Protein AF-A0A3M7NZE2-F1 (afdb_monomer_lite)

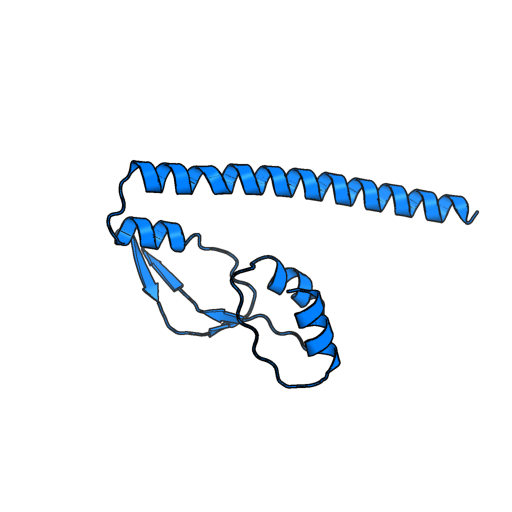Radius of gyration: 19.62 Å; chains: 1; bounding box: 62×26×45 Å

Secondary structure (DSSP, 8-state):
-HHHHHHHHHTT-------S-SHHHHHHTTSTT---EEEEEEEETTTTEEEEEEEEEES---S--HHHHHHHHTT--HHHHHHHHHHHHHHHHHHHHHHHHHHHHHHHHHHHHHHTT-

Structure (mmCIF, N/CA/C/O backbone):
data_AF-A0A3M7NZE2-F1
#
_entry.id   AF-A0A3M7NZE2-F1
#
loop_
_atom_site.group_PDB
_atom_site.id
_atom_site.type_symbol
_atom_site.label_atom_id
_atom_site.label_alt_id
_atom_site.label_comp_id
_atom_site.label_asym_id
_atom_site.label_entity_id
_atom_site.label_seq_id
_atom_site.pdbx_PDB_ins_code
_atom_site.Cartn_x
_atom_site.Cartn_y
_atom_site.Cartn_z
_atom_site.occupancy
_atom_site.B_iso_or_equiv
_atom_site.auth_seq_id
_atom_site.auth_comp_id
_atom_site.auth_asym_id
_atom_site.auth_atom_id
_atom_site.pdbx_PDB_model_num
ATOM 1 N N . MET A 1 1 ? -11.269 -6.821 2.507 1.00 68.12 1 MET A N 1
ATOM 2 C CA . MET A 1 1 ? -10.318 -6.331 3.532 1.00 68.12 1 MET A CA 1
ATOM 3 C C . MET A 1 1 ? -10.895 -5.197 4.380 1.00 68.12 1 MET A C 1
ATOM 5 O O . MET A 1 1 ? -10.624 -5.194 5.568 1.00 68.12 1 MET A O 1
ATOM 9 N N . ILE A 1 2 ? -11.735 -4.302 3.833 1.00 83.69 2 ILE A N 1
ATOM 10 C CA . ILE A 1 2 ? -12.357 -3.208 4.608 1.00 83.69 2 ILE A CA 1
ATOM 11 C C . ILE A 1 2 ? -13.189 -3.679 5.811 1.00 83.69 2 ILE A C 1
ATOM 13 O O . ILE A 1 2 ? -12.908 -3.255 6.917 1.00 83.69 2 ILE A O 1
ATOM 17 N N . ALA A 1 3 ? -14.097 -4.646 5.633 1.00 85.25 3 ALA A N 1
ATOM 18 C CA . ALA A 1 3 ? -14.925 -5.162 6.729 1.00 85.25 3 ALA A CA 1
ATOM 19 C C . ALA A 1 3 ? -14.101 -5.779 7.874 1.00 85.25 3 ALA A C 1
ATOM 21 O O . ALA A 1 3 ? -14.476 -5.687 9.034 1.00 85.25 3 ALA A O 1
ATOM 22 N N . ILE A 1 4 ? -12.953 -6.383 7.546 1.00 86.94 4 ILE A N 1
ATOM 23 C CA . ILE A 1 4 ? -12.023 -6.918 8.546 1.00 86.94 4 ILE A CA 1
ATOM 24 C C . ILE A 1 4 ? -11.354 -5.763 9.297 1.00 86.94 4 ILE A C 1
ATOM 26 O O . ILE A 1 4 ? -11.264 -5.805 10.515 1.00 86.94 4 ILE A O 1
ATOM 30 N N . ALA A 1 5 ? -10.901 -4.728 8.585 1.00 85.69 5 ALA A N 1
ATOM 31 C CA . ALA A 1 5 ? -10.289 -3.560 9.208 1.00 85.69 5 ALA A CA 1
ATOM 32 C C . ALA A 1 5 ? -11.276 -2.785 10.099 1.00 85.69 5 ALA A C 1
ATOM 34 O O . ALA A 1 5 ? -10.890 -2.372 11.188 1.00 85.69 5 ALA A O 1
ATOM 35 N N . ASP A 1 6 ? -12.539 -2.651 9.681 1.00 83.25 6 ASP A N 1
ATOM 36 C CA . ASP A 1 6 ? -13.599 -2.042 10.494 1.00 83.25 6 ASP A CA 1
ATOM 37 C C . ASP A 1 6 ? -13.851 -2.872 11.768 1.00 83.25 6 ASP A C 1
ATOM 39 O O . ASP A 1 6 ? -13.751 -2.342 12.871 1.00 83.25 6 ASP A O 1
ATOM 43 N N . ALA A 1 7 ? -14.055 -4.190 11.644 1.00 88.12 7 ALA A N 1
ATOM 44 C CA . ALA A 1 7 ? -14.268 -5.065 12.803 1.00 88.12 7 ALA A CA 1
ATOM 45 C C . ALA A 1 7 ? -13.080 -5.058 13.786 1.00 88.12 7 ALA A C 1
ATOM 47 O O . ALA A 1 7 ? -13.259 -5.081 15.003 1.00 88.12 7 ALA A O 1
ATOM 48 N N . LEU A 1 8 ? -11.847 -4.999 13.270 1.00 87.56 8 LEU A N 1
ATOM 49 C CA . LEU A 1 8 ? -10.648 -4.890 14.101 1.00 87.56 8 LEU A CA 1
ATOM 50 C C . LEU A 1 8 ? -10.575 -3.532 14.809 1.00 87.56 8 LEU A C 1
ATOM 52 O O . LEU A 1 8 ? -10.211 -3.490 15.983 1.00 87.56 8 LEU A O 1
ATOM 56 N N . SER A 1 9 ? -10.975 -2.448 14.141 1.00 82.38 9 SER A N 1
ATOM 57 C CA . SER A 1 9 ? -11.037 -1.113 14.744 1.00 82.38 9 SER A CA 1
ATOM 58 C C . SER A 1 9 ? -12.040 -1.039 15.899 1.00 82.38 9 SER A C 1
ATOM 60 O O . SER A 1 9 ? -11.792 -0.331 16.871 1.00 82.38 9 SER A O 1
ATOM 62 N N . GLU A 1 10 ? -13.151 -1.772 15.821 1.00 85.62 10 GLU A N 1
ATOM 63 C CA . GLU A 1 10 ? -14.181 -1.817 16.871 1.00 85.62 10 GLU A CA 1
ATOM 64 C C . GLU A 1 10 ? -13.765 -2.653 18.090 1.00 85.62 10 GLU A C 1
ATOM 66 O O . GLU A 1 10 ? -14.271 -2.450 19.193 1.00 85.62 10 GLU A O 1
ATOM 71 N N . SER A 1 11 ? -12.815 -3.577 17.921 1.00 88.50 11 SER A N 1
ATOM 72 C CA . SER A 1 11 ? -12.390 -4.488 18.991 1.00 88.50 11 SER A CA 1
ATOM 73 C C . SER A 1 11 ? -11.537 -3.833 20.087 1.00 88.50 11 SER A C 1
ATOM 75 O O . SER A 1 11 ? -11.242 -4.482 21.090 1.00 88.50 11 SER A O 1
ATOM 77 N N . ASN A 1 12 ? -11.116 -2.572 19.908 1.00 82.94 12 ASN A N 1
ATOM 78 C CA . ASN A 1 12 ? -10.173 -1.852 20.781 1.00 82.94 12 ASN A CA 1
ATOM 79 C C . ASN A 1 12 ? -8.837 -2.584 21.027 1.00 82.94 12 ASN A C 1
ATOM 81 O O . ASN A 1 12 ? -8.104 -2.265 21.965 1.00 82.94 12 ASN A O 1
ATOM 85 N N . ALA A 1 13 ? -8.500 -3.563 20.187 1.00 89.44 13 ALA A N 1
ATOM 86 C CA . ALA A 1 13 ? -7.213 -4.232 20.219 1.00 89.44 13 ALA A CA 1
ATOM 87 C C . ALA A 1 13 ? -6.136 -3.379 19.536 1.00 89.44 13 ALA A C 1
ATOM 89 O O . ALA A 1 13 ? -6.405 -2.596 18.624 1.00 89.44 13 ALA A O 1
ATOM 90 N N . TYR A 1 14 ? -4.882 -3.581 19.936 1.00 91.69 14 TYR A N 1
ATOM 91 C CA . TYR A 1 14 ? -3.748 -3.007 19.223 1.00 91.69 14 TYR A CA 1
ATOM 92 C C . TYR A 1 14 ? -3.430 -3.855 17.984 1.00 91.69 14 TYR A C 1
ATOM 94 O O . TYR A 1 14 ? -3.028 -5.012 18.105 1.00 91.69 14 TYR A O 1
ATOM 102 N N . VAL A 1 15 ? -3.625 -3.290 16.789 1.00 91.06 15 VAL A N 1
ATOM 103 C CA . VAL A 1 15 ? -3.558 -4.025 15.517 1.00 91.06 15 VAL A CA 1
ATOM 104 C C . VAL A 1 15 ? -2.584 -3.356 14.553 1.00 91.06 15 VAL A C 1
ATOM 106 O O . VAL A 1 15 ? -2.696 -2.169 14.259 1.00 91.06 15 VAL A O 1
ATOM 109 N N . TRP A 1 16 ? -1.676 -4.156 13.991 1.00 91.62 16 TRP A N 1
ATOM 110 C CA . TRP A 1 16 ? -0.890 -3.786 12.815 1.00 91.62 16 TRP A CA 1
ATOM 111 C C . TRP A 1 16 ? -1.456 -4.495 11.592 1.00 91.62 16 TRP A C 1
ATOM 113 O O . TRP A 1 16 ? -1.504 -5.723 11.540 1.00 91.62 16 TRP A O 1
ATOM 123 N N . SER A 1 17 ? -1.872 -3.718 10.595 1.00 89.00 17 SER A N 1
ATOM 124 C CA . SER A 1 17 ? -2.331 -4.243 9.313 1.00 89.00 17 SER A CA 1
ATOM 125 C C . SER A 1 17 ? -1.408 -3.762 8.204 1.00 89.00 17 SER A C 1
ATOM 127 O O . SER A 1 17 ? -1.173 -2.565 8.056 1.00 89.00 17 SER A O 1
ATOM 129 N N . VAL A 1 18 ? -0.883 -4.705 7.422 1.00 91.06 18 VAL A N 1
ATOM 130 C CA . VAL A 1 18 ? -0.049 -4.427 6.250 1.00 91.06 18 VAL A CA 1
ATOM 131 C C . VAL A 1 18 ? -0.848 -4.776 5.006 1.00 91.06 18 VAL A C 1
ATOM 133 O O . VAL A 1 18 ? -1.488 -5.825 4.935 1.00 91.06 18 VAL A O 1
ATOM 136 N N . THR A 1 19 ? -0.836 -3.884 4.022 1.00 89.12 19 THR A N 1
ATOM 137 C CA . THR A 1 19 ? -1.642 -4.045 2.816 1.00 89.12 19 THR A CA 1
ATOM 138 C C . THR A 1 19 ? -0.974 -3.427 1.597 1.00 89.12 19 THR A C 1
ATOM 140 O O . THR A 1 19 ? -0.311 -2.396 1.690 1.00 89.12 19 THR A O 1
ATOM 143 N N . HIS A 1 20 ? -1.204 -4.035 0.434 1.00 86.19 20 HIS A N 1
ATOM 144 C CA . HIS A 1 20 ? -0.879 -3.441 -0.864 1.00 86.19 20 HIS A CA 1
ATOM 145 C C . HIS A 1 20 ? -2.042 -2.607 -1.438 1.00 86.19 20 HIS A C 1
ATOM 147 O O . HIS A 1 20 ? -1.864 -1.911 -2.441 1.00 86.19 20 HIS A O 1
ATOM 153 N N . PHE A 1 21 ? -3.230 -2.642 -0.818 1.00 86.31 21 PHE A N 1
ATOM 154 C CA . PHE A 1 21 ? -4.384 -1.850 -1.247 1.00 86.31 21 PHE A CA 1
ATOM 155 C C . PHE A 1 21 ? -4.189 -0.376 -0.883 1.00 86.31 21 PHE A C 1
ATOM 157 O O . PHE A 1 21 ? -4.367 0.010 0.266 1.00 86.31 21 PHE A O 1
ATOM 164 N N . ARG A 1 22 ? -3.877 0.468 -1.871 1.00 82.88 22 ARG A N 1
ATOM 165 C CA . ARG A 1 22 ? -3.610 1.908 -1.670 1.00 82.88 22 ARG A CA 1
ATOM 166 C C . ARG A 1 22 ? -4.827 2.724 -1.240 1.00 82.88 22 ARG A C 1
ATOM 168 O O . ARG A 1 22 ? -4.681 3.743 -0.573 1.00 82.88 22 ARG A O 1
ATOM 175 N N . GLU A 1 23 ? -6.019 2.292 -1.635 1.00 83.69 23 GLU A N 1
ATOM 176 C CA . GLU A 1 23 ? -7.265 2.972 -1.272 1.00 83.69 23 GLU A CA 1
ATOM 177 C C . GLU A 1 23 ? -7.660 2.701 0.181 1.00 83.69 23 GLU A C 1
ATOM 179 O O . GLU A 1 23 ? -8.268 3.557 0.816 1.00 83.69 23 GLU A O 1
ATOM 184 N N . LEU A 1 24 ? -7.272 1.549 0.737 1.00 87.38 24 LEU A N 1
ATOM 185 C CA . LEU A 1 24 ?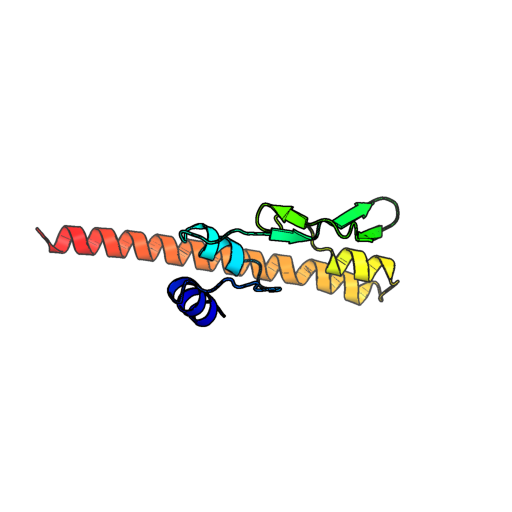 -7.690 1.146 2.077 1.00 87.38 24 LEU A CA 1
ATOM 186 C C . LEU A 1 24 ? -7.180 2.107 3.172 1.00 87.38 24 LEU A C 1
ATOM 188 O O . LEU A 1 24 ? -8.016 2.582 3.936 1.00 87.38 24 LEU A O 1
ATOM 192 N N . PRO A 1 25 ? -5.886 2.495 3.223 1.00 87.75 25 PRO A N 1
ATOM 193 C CA . PRO A 1 25 ? -5.406 3.541 4.127 1.00 87.75 25 PRO A CA 1
ATOM 194 C C . PRO A 1 25 ? -6.174 4.858 3.986 1.00 87.75 25 PRO A C 1
ATOM 196 O O . PRO A 1 25 ? -6.481 5.505 4.979 1.00 87.75 25 PRO A O 1
ATOM 199 N N . ARG A 1 26 ? -6.525 5.258 2.756 1.00 87.00 26 ARG A N 1
ATOM 200 C CA . ARG A 1 26 ? -7.250 6.516 2.508 1.00 87.00 26 ARG A CA 1
ATOM 201 C C . ARG A 1 26 ? -8.669 6.465 3.070 1.00 87.00 26 ARG A C 1
ATOM 203 O O . ARG A 1 26 ? -9.086 7.417 3.712 1.00 87.00 26 ARG A O 1
ATOM 210 N N . ILE A 1 27 ? -9.372 5.351 2.868 1.00 87.31 27 ILE A N 1
ATOM 211 C CA . ILE A 1 27 ? -10.731 5.144 3.388 1.00 87.31 27 ILE A CA 1
ATOM 212 C C . ILE A 1 27 ? -10.725 5.088 4.921 1.00 87.31 27 ILE A C 1
ATOM 214 O O . ILE A 1 27 ? -11.581 5.682 5.568 1.00 87.31 27 ILE A O 1
ATOM 218 N N . LEU A 1 28 ? -9.750 4.397 5.513 1.00 87.12 28 LEU A N 1
ATOM 219 C CA . LEU A 1 28 ? -9.670 4.248 6.966 1.00 87.12 28 LEU A CA 1
ATOM 220 C C . LEU A 1 28 ? -9.098 5.485 7.675 1.00 87.12 28 LEU A C 1
ATOM 222 O O . LEU A 1 28 ? -9.228 5.582 8.888 1.00 87.12 28 LEU A O 1
ATOM 226 N N . ALA A 1 29 ? -8.509 6.443 6.950 1.00 86.50 29 ALA A N 1
ATOM 227 C CA . ALA A 1 29 ? -7.960 7.673 7.529 1.00 86.50 29 ALA A CA 1
ATOM 228 C C . ALA A 1 29 ? -9.009 8.516 8.277 1.00 86.50 29 ALA A C 1
ATOM 230 O O . ALA A 1 29 ? -8.656 9.289 9.162 1.00 86.50 29 ALA A O 1
ATOM 231 N N . GLU A 1 30 ? -10.289 8.376 7.921 1.00 82.62 30 GLU A N 1
ATOM 232 C CA . GLU A 1 30 ? -11.409 9.077 8.561 1.00 82.62 30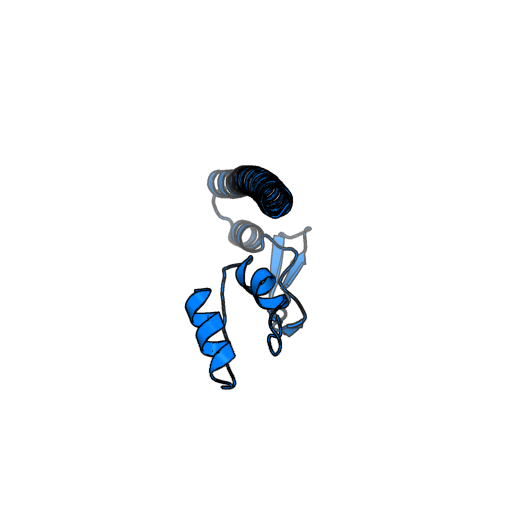 GLU A CA 1
ATOM 233 C C . GLU A 1 30 ? -11.864 8.409 9.875 1.00 82.62 30 GLU A C 1
ATOM 235 O O . GLU A 1 30 ? -12.701 8.957 10.594 1.00 82.62 30 GLU A O 1
ATOM 240 N N . ARG A 1 31 ? -11.343 7.220 10.208 1.00 83.31 31 ARG A N 1
ATOM 241 C CA . ARG A 1 31 ? -11.711 6.472 11.418 1.00 83.31 31 ARG A CA 1
ATOM 242 C C . ARG A 1 31 ? -10.882 6.931 12.618 1.00 83.31 31 ARG A C 1
ATOM 244 O O . ARG A 1 31 ? -9.657 7.020 12.555 1.00 83.31 31 ARG A O 1
ATOM 251 N N . ALA A 1 32 ? -11.549 7.163 13.747 1.00 83.81 32 ALA A N 1
ATOM 252 C CA . ALA A 1 32 ? -10.871 7.477 15.000 1.00 83.81 32 ALA A CA 1
ATOM 253 C C . ALA A 1 32 ? -9.960 6.316 15.436 1.00 83.81 32 ALA A C 1
ATOM 255 O O . ALA A 1 32 ? -10.341 5.153 15.349 1.00 83.81 32 ALA A O 1
ATOM 256 N N . GLY A 1 33 ? -8.752 6.635 15.908 1.00 86.44 33 GLY A N 1
ATOM 257 C CA . GLY A 1 33 ? -7.777 5.635 16.358 1.00 86.44 33 GLY A CA 1
ATOM 258 C C . GLY A 1 33 ? -6.972 4.960 15.241 1.00 86.44 33 GLY A C 1
ATOM 259 O O . GLY A 1 33 ? -6.021 4.241 15.544 1.00 86.44 33 GLY A O 1
ATOM 260 N N . VAL A 1 34 ? -7.276 5.223 13.964 1.00 89.81 34 VAL A N 1
ATOM 261 C CA . VAL A 1 34 ? -6.488 4.711 12.836 1.00 89.81 34 VAL A CA 1
ATOM 262 C C . VAL A 1 34 ? -5.337 5.660 12.509 1.00 89.81 34 VAL A C 1
ATOM 264 O O . VAL A 1 34 ? -5.518 6.865 12.341 1.00 89.81 34 VAL A O 1
ATOM 267 N N . VAL A 1 35 ? -4.132 5.100 12.369 1.00 91.56 35 VAL A N 1
ATOM 268 C CA . VAL A 1 35 ? -2.936 5.826 11.928 1.00 91.56 35 VAL A CA 1
ATOM 269 C C . VAL A 1 35 ? -2.360 5.143 10.695 1.00 91.56 35 VAL A C 1
ATOM 271 O O . VAL A 1 35 ? -1.989 3.974 10.737 1.00 91.56 35 VAL A O 1
ATOM 274 N N . ASN A 1 36 ? -2.242 5.895 9.601 1.00 92.62 36 ASN A N 1
ATOM 275 C CA . ASN A 1 36 ? -1.612 5.407 8.379 1.00 92.62 36 ASN A CA 1
ATOM 276 C C . ASN A 1 36 ? -0.093 5.540 8.448 1.00 92.62 36 ASN A C 1
ATOM 278 O O . ASN A 1 36 ? 0.433 6.607 8.784 1.00 92.62 36 ASN A O 1
ATOM 282 N N . LEU A 1 37 ? 0.591 4.463 8.070 1.00 92.69 37 LEU A N 1
ATOM 283 C CA . LEU A 1 37 ? 2.042 4.360 8.025 1.00 92.69 37 LEU A CA 1
ATOM 284 C C . LEU A 1 37 ? 2.473 3.707 6.706 1.00 92.69 37 LEU A C 1
ATOM 286 O O . LEU A 1 37 ? 1.773 2.840 6.180 1.00 92.69 37 LEU A O 1
ATOM 290 N N . HIS A 1 38 ? 3.641 4.087 6.200 1.00 90.88 38 HIS A N 1
ATOM 291 C CA . HIS A 1 38 ? 4.285 3.446 5.053 1.00 90.88 38 HIS A CA 1
ATOM 292 C C . HIS A 1 38 ? 5.795 3.323 5.276 1.00 90.88 38 HIS A C 1
ATOM 294 O O . HIS A 1 38 ? 6.366 4.009 6.124 1.00 90.88 38 HIS A O 1
ATOM 300 N N . LEU A 1 39 ? 6.446 2.439 4.516 1.00 89.62 39 LEU A N 1
ATOM 301 C CA . LEU A 1 39 ? 7.904 2.335 4.490 1.00 89.62 39 LEU A CA 1
ATOM 302 C C . LEU A 1 39 ? 8.468 3.296 3.447 1.00 89.62 39 LEU A C 1
ATOM 304 O O . LEU A 1 39 ? 8.113 3.194 2.276 1.00 89.62 39 LEU A O 1
ATOM 308 N N . SER A 1 40 ? 9.362 4.198 3.849 1.00 86.38 40 SER A N 1
ATOM 309 C CA . SER A 1 40 ? 9.937 5.180 2.931 1.00 86.38 40 SER A CA 1
ATOM 310 C C . SER A 1 40 ? 10.901 4.512 1.945 1.00 86.38 40 SER A C 1
ATOM 312 O O . SER A 1 40 ? 11.788 3.734 2.324 1.00 86.38 40 SER A O 1
ATOM 314 N N . VAL A 1 41 ? 10.779 4.879 0.673 1.00 83.81 41 VAL A N 1
ATOM 315 C CA . VAL A 1 41 ? 11.645 4.402 -0.409 1.00 83.81 41 VAL A CA 1
ATOM 316 C C . VAL A 1 41 ? 12.279 5.592 -1.109 1.00 83.81 41 VAL A C 1
ATOM 318 O O . VAL A 1 41 ? 11.600 6.564 -1.451 1.00 83.81 41 VAL A O 1
ATOM 321 N N . ASP A 1 42 ? 13.577 5.493 -1.362 1.00 84.19 42 ASP A N 1
ATOM 322 C CA . ASP A 1 42 ? 14.302 6.436 -2.199 1.00 84.19 42 ASP A CA 1
ATOM 323 C C . ASP A 1 42 ? 14.461 5.847 -3.606 1.00 84.19 42 ASP A C 1
ATOM 325 O O . ASP A 1 42 ? 14.785 4.668 -3.763 1.00 84.19 42 ASP A O 1
ATOM 329 N N . ILE A 1 43 ? 14.146 6.642 -4.627 1.00 77.19 43 ILE A N 1
ATOM 330 C CA . ILE A 1 43 ? 14.246 6.221 -6.029 1.00 77.19 43 ILE A CA 1
ATOM 331 C C . ILE A 1 43 ? 15.069 7.283 -6.730 1.00 77.19 43 ILE A C 1
ATOM 333 O O . ILE A 1 43 ? 14.653 8.437 -6.772 1.00 77.19 43 ILE A O 1
ATOM 337 N N . SER A 1 44 ? 16.224 6.879 -7.250 1.00 75.75 44 SER A N 1
ATOM 338 C CA . SER A 1 44 ? 17.055 7.733 -8.090 1.00 75.75 44 SER A CA 1
ATOM 339 C C . SER A 1 44 ? 16.654 7.530 -9.549 1.00 75.75 44 SER A C 1
ATOM 341 O O . SER A 1 44 ? 16.730 6.409 -10.065 1.00 75.75 44 SER A O 1
ATOM 343 N N . ASP A 1 45 ? 16.223 8.615 -10.193 1.00 65.75 45 ASP A N 1
ATOM 344 C CA . ASP A 1 45 ? 15.803 8.618 -11.599 1.00 65.75 45 ASP A CA 1
ATOM 345 C C . ASP A 1 45 ? 16.980 8.345 -12.553 1.00 65.75 45 ASP A C 1
ATOM 347 O O . ASP A 1 45 ? 16.797 7.743 -13.609 1.00 65.75 45 ASP A O 1
ATOM 351 N N . ASP A 1 46 ? 18.201 8.692 -12.138 1.00 63.81 46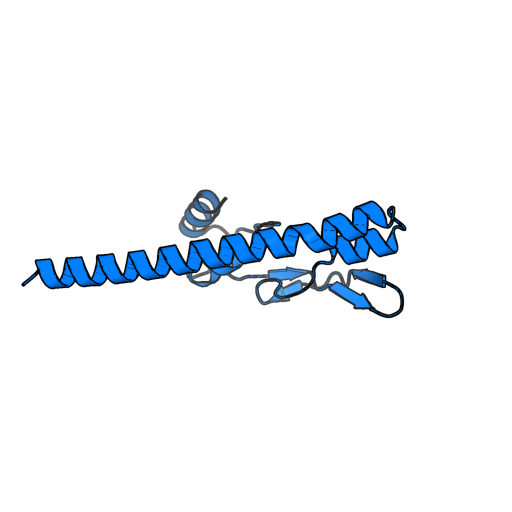 ASP A N 1
ATOM 352 C CA . ASP A 1 46 ? 19.406 8.659 -12.976 1.00 63.81 46 ASP A CA 1
ATOM 353 C C . ASP A 1 46 ? 19.918 7.236 -13.249 1.00 63.81 46 ASP A C 1
ATOM 355 O O . ASP A 1 46 ? 20.522 6.964 -14.284 1.00 63.81 46 ASP A O 1
ATOM 359 N N . ILE A 1 47 ? 19.682 6.315 -12.312 1.00 58.56 47 ILE A N 1
ATOM 360 C CA . ILE A 1 47 ? 20.219 4.944 -12.342 1.00 58.56 47 ILE A CA 1
ATOM 361 C C . ILE A 1 47 ? 19.140 3.872 -12.154 1.00 58.56 47 ILE A C 1
ATOM 363 O O . ILE A 1 47 ? 19.468 2.698 -11.985 1.00 58.56 47 ILE A O 1
ATOM 367 N N . CYS A 1 48 ? 17.853 4.251 -12.167 1.00 64.69 48 CYS A N 1
ATOM 368 C CA . CYS A 1 48 ? 16.734 3.357 -11.835 1.00 64.69 48 CYS A CA 1
ATOM 369 C C . CYS A 1 48 ? 16.978 2.579 -10.526 1.00 64.69 48 CYS A C 1
ATOM 371 O O . CYS A 1 48 ? 16.542 1.439 -10.376 1.00 64.69 48 CYS A O 1
ATOM 373 N N . LEU A 1 49 ? 17.703 3.174 -9.574 1.00 72.19 49 LEU A N 1
ATOM 374 C CA . LEU A 1 49 ? 18.066 2.507 -8.332 1.00 72.19 49 LEU A CA 1
ATOM 375 C C . LEU A 1 49 ? 16.945 2.709 -7.317 1.00 72.19 49 LEU A C 1
ATOM 377 O O . LEU A 1 49 ? 16.633 3.836 -6.931 1.00 72.19 49 LEU A O 1
ATOM 381 N N . VAL A 1 50 ? 16.368 1.601 -6.858 1.00 79.50 50 VAL A N 1
ATOM 382 C CA . VAL A 1 50 ? 15.388 1.594 -5.771 1.00 79.50 50 VAL A CA 1
ATOM 383 C C . VAL A 1 50 ? 16.109 1.260 -4.472 1.00 79.50 50 VAL A C 1
ATOM 385 O O . VAL A 1 50 ? 16.548 0.129 -4.263 1.00 79.50 50 VAL A O 1
ATOM 388 N N . LYS A 1 51 ? 16.221 2.245 -3.580 1.00 84.31 51 LYS A N 1
ATOM 389 C CA . LYS A 1 51 ? 16.837 2.087 -2.264 1.00 84.31 51 LYS A CA 1
ATOM 390 C C . LYS A 1 51 ? 15.759 2.038 -1.185 1.00 84.31 51 LYS A C 1
ATOM 392 O O . LYS A 1 51 ? 15.105 3.032 -0.868 1.00 84.31 51 LYS A O 1
ATOM 397 N N . MET A 1 52 ? 15.615 0.867 -0.574 1.00 83.62 52 MET A N 1
ATOM 398 C CA . MET A 1 52 ? 14.780 0.688 0.611 1.00 83.62 52 MET A CA 1
ATOM 399 C C . MET A 1 52 ? 15.450 1.380 1.799 1.00 83.62 52 MET A C 1
ATOM 401 O O . MET A 1 52 ? 16.567 1.026 2.175 1.00 83.62 52 MET A O 1
ATOM 405 N N . THR A 1 53 ? 14.798 2.389 2.382 1.00 88.00 53 THR A N 1
ATOM 406 C CA . THR A 1 53 ? 15.371 3.114 3.533 1.00 88.00 53 THR A CA 1
ATOM 407 C C . THR A 1 53 ? 15.106 2.408 4.860 1.00 88.00 53 THR A C 1
ATOM 409 O O . THR A 1 53 ? 15.750 2.731 5.855 1.00 88.00 53 THR A O 1
ATOM 412 N N . TYR A 1 54 ? 14.156 1.462 4.867 1.00 87.75 54 TYR A N 1
ATOM 413 C CA . TYR A 1 54 ? 13.665 0.747 6.050 1.00 87.75 54 TYR A CA 1
ATOM 414 C C . TYR A 1 54 ? 13.170 1.674 7.175 1.00 87.75 54 TYR A C 1
ATOM 416 O O . TYR A 1 54 ? 13.155 1.293 8.343 1.00 87.75 54 TYR A O 1
ATOM 424 N N . LYS A 1 55 ? 12.751 2.898 6.832 1.00 91.75 55 LYS A N 1
ATOM 425 C CA . LYS A 1 55 ? 12.159 3.861 7.766 1.00 91.75 55 LYS A CA 1
ATOM 426 C C . LYS A 1 55 ? 10.643 3.864 7.636 1.00 91.75 55 LYS A C 1
ATOM 428 O O . LYS A 1 55 ? 10.118 3.711 6.539 1.00 91.75 55 LYS A O 1
ATOM 433 N N . ILE A 1 56 ? 9.950 4.051 8.757 1.00 92.06 56 ILE A N 1
ATOM 434 C CA . ILE A 1 56 ? 8.497 4.230 8.784 1.00 92.06 56 ILE A CA 1
ATOM 435 C C . ILE A 1 56 ? 8.186 5.726 8.710 1.00 92.06 56 ILE A C 1
ATOM 437 O O . ILE A 1 56 ? 8.716 6.520 9.490 1.00 92.06 56 ILE A O 1
ATOM 441 N N . SER A 1 57 ? 7.289 6.096 7.805 1.00 91.06 57 SER A N 1
ATOM 442 C CA . SER A 1 57 ? 6.775 7.451 7.622 1.00 91.06 57 SER A CA 1
ATOM 443 C C . SER A 1 57 ? 5.263 7.482 7.833 1.00 91.06 57 SER A C 1
ATOM 445 O O . SER A 1 57 ? 4.569 6.484 7.642 1.00 91.06 57 SER A O 1
ATOM 447 N N . ARG A 1 58 ? 4.746 8.637 8.267 1.00 90.69 58 ARG A N 1
ATOM 448 C CA . ARG A 1 58 ? 3.308 8.848 8.479 1.00 90.69 58 ARG A CA 1
ATOM 449 C C . ARG A 1 58 ? 2.588 9.135 7.168 1.00 90.69 58 ARG A C 1
ATOM 451 O O . ARG A 1 58 ? 3.154 9.742 6.264 1.00 90.69 58 ARG A O 1
ATOM 458 N N . GLY A 1 59 ? 1.312 8.769 7.138 1.00 88.38 59 GLY A N 1
ATOM 459 C CA . GLY A 1 59 ? 0.420 8.985 6.006 1.00 88.38 59 GLY A CA 1
ATOM 460 C C . GLY A 1 59 ? 0.396 7.800 5.038 1.00 88.38 59 GLY A C 1
ATOM 461 O O . GLY A 1 59 ? 1.232 6.896 5.129 1.00 88.38 59 GLY A O 1
ATOM 462 N N . PRO A 1 60 ? -0.590 7.768 4.129 1.00 83.94 60 PRO A N 1
ATOM 463 C CA . PRO A 1 60 ? -0.595 6.807 3.037 1.00 83.94 60 PRO A CA 1
ATOM 464 C C . PRO A 1 60 ? 0.589 7.072 2.097 1.00 83.94 60 PRO A C 1
ATOM 466 O O . PRO A 1 60 ? 0.989 8.216 1.909 1.00 83.94 60 PRO A O 1
ATOM 469 N N . GLU A 1 61 ? 1.121 6.027 1.465 1.00 80.75 61 GLU A N 1
ATOM 470 C CA . GLU A 1 61 ? 2.091 6.191 0.376 1.00 80.75 61 GLU A CA 1
ATOM 471 C C . GLU A 1 61 ? 1.420 6.968 -0.773 1.00 80.75 61 GLU A C 1
ATOM 473 O O . GLU A 1 61 ? 0.520 6.452 -1.447 1.00 80.75 61 GLU A O 1
ATOM 478 N N . GLU A 1 62 ? 1.816 8.224 -0.983 1.00 69.44 62 GLU A N 1
ATOM 479 C CA . GLU A 1 62 ? 1.195 9.082 -2.000 1.00 69.44 62 GLU A CA 1
ATOM 480 C C . GLU A 1 62 ? 1.738 8.800 -3.397 1.00 69.44 62 GLU A C 1
ATOM 482 O O . GLU A 1 62 ? 0.995 8.832 -4.382 1.00 69.44 62 GLU A O 1
ATOM 487 N N . THR A 1 63 ? 3.027 8.473 -3.487 1.00 61.00 63 THR A N 1
ATOM 488 C CA . THR A 1 63 ? 3.723 8.489 -4.766 1.00 61.00 63 THR A CA 1
ATOM 489 C C . THR A 1 63 ? 4.898 7.536 -4.731 1.00 61.00 63 THR A C 1
ATOM 491 O O . THR A 1 63 ? 5.893 7.837 -4.088 1.00 61.00 63 THR A O 1
ATOM 494 N N . LYS A 1 64 ? 4.770 6.419 -5.461 1.00 62.47 64 LYS A N 1
ATOM 495 C CA . LYS A 1 64 ? 5.814 5.791 -6.292 1.00 62.47 64 LYS A CA 1
ATOM 496 C C . LYS A 1 64 ? 5.265 4.498 -6.903 1.00 62.47 64 LYS A C 1
ATOM 498 O O . LYS A 1 64 ? 4.831 3.571 -6.215 1.00 62.47 64 LYS A O 1
ATOM 503 N N . ARG A 1 65 ? 5.294 4.391 -8.236 1.00 68.44 65 ARG A N 1
ATOM 504 C CA . ARG A 1 65 ? 5.146 3.108 -8.953 1.00 68.44 65 ARG A CA 1
ATOM 505 C C . ARG A 1 65 ? 6.455 2.321 -8.826 1.00 68.44 65 ARG A C 1
ATOM 507 O O . ARG A 1 65 ? 7.037 1.926 -9.830 1.00 68.44 65 ARG A O 1
ATOM 514 N N . TYR A 1 66 ? 6.939 2.123 -7.597 1.00 77.44 66 TYR A N 1
ATOM 515 C CA . TYR A 1 66 ? 8.254 1.530 -7.371 1.00 77.44 66 TYR A CA 1
ATOM 516 C C . TYR A 1 66 ? 8.350 0.123 -7.965 1.00 77.44 66 TYR A C 1
ATOM 518 O O . TYR A 1 66 ? 9.431 -0.267 -8.359 1.00 77.44 66 TYR A O 1
ATOM 526 N N . GLY A 1 67 ? 7.236 -0.603 -8.133 1.00 82.25 67 GLY A N 1
ATOM 527 C CA . GLY A 1 67 ? 7.227 -1.882 -8.851 1.00 82.25 67 GLY A CA 1
ATOM 528 C C . GLY A 1 67 ? 7.778 -1.788 -10.281 1.00 82.25 67 GLY A C 1
ATOM 529 O O . GLY A 1 67 ? 8.537 -2.657 -10.693 1.00 82.25 67 GLY A O 1
ATOM 530 N N . ILE A 1 68 ? 7.479 -0.706 -11.011 1.00 84.81 68 ILE A N 1
ATOM 531 C CA . ILE A 1 68 ? 8.050 -0.461 -12.345 1.00 84.81 68 ILE A CA 1
ATOM 532 C C . ILE A 1 68 ? 9.522 -0.057 -12.241 1.00 84.81 68 ILE A C 1
ATOM 534 O O . ILE A 1 68 ? 10.342 -0.541 -13.014 1.00 84.81 68 ILE A O 1
ATOM 538 N N . ALA A 1 69 ? 9.876 0.789 -11.270 1.00 82.75 69 ALA A N 1
ATOM 539 C CA . ALA A 1 69 ? 11.271 1.166 -11.040 1.00 82.75 69 ALA A CA 1
ATOM 540 C C . ALA A 1 69 ? 12.143 -0.060 -10.699 1.00 82.75 69 ALA A C 1
ATOM 542 O O . ALA A 1 69 ? 13.223 -0.221 -11.255 1.00 82.75 69 ALA A O 1
ATOM 543 N N . VAL A 1 70 ? 11.634 -0.974 -9.867 1.00 83.94 70 VAL A N 1
ATOM 544 C CA . VAL A 1 70 ? 12.267 -2.263 -9.552 1.00 83.94 70 VAL A CA 1
ATOM 545 C C . VAL A 1 70 ? 12.366 -3.136 -10.803 1.00 83.94 70 VAL A C 1
ATOM 547 O O . VAL A 1 70 ? 13.429 -3.688 -11.065 1.00 83.94 70 VAL A O 1
ATOM 550 N N . ALA A 1 71 ? 11.304 -3.235 -11.609 1.00 87.25 71 ALA A N 1
ATOM 551 C CA . ALA A 1 71 ? 11.335 -4.008 -12.851 1.00 87.25 71 ALA A CA 1
ATOM 552 C C . ALA A 1 71 ? 12.426 -3.513 -13.820 1.00 87.25 71 ALA A C 1
ATOM 554 O O . ALA A 1 71 ? 13.142 -4.324 -14.409 1.00 87.25 71 ALA A O 1
ATOM 555 N N . LYS A 1 72 ? 12.597 -2.189 -13.937 1.00 85.62 72 LYS A N 1
ATOM 556 C CA . LYS A 1 72 ? 13.689 -1.578 -14.710 1.00 85.62 72 LYS A CA 1
ATOM 557 C C . LYS A 1 72 ? 15.058 -1.917 -14.121 1.00 85.62 72 LYS A C 1
ATOM 559 O O . LYS A 1 72 ? 15.927 -2.367 -14.859 1.00 85.62 72 LYS A O 1
ATOM 564 N N . ALA A 1 73 ? 15.225 -1.780 -12.803 1.00 83.38 73 ALA A N 1
ATOM 565 C CA . ALA A 1 73 ? 16.470 -2.108 -12.101 1.00 83.38 73 ALA A CA 1
ATOM 566 C C . ALA A 1 73 ? 16.897 -3.577 -12.283 1.00 83.38 73 ALA A C 1
ATOM 568 O O . ALA A 1 73 ? 18.085 -3.889 -12.314 1.00 83.38 73 ALA A O 1
ATOM 569 N N . MET A 1 74 ? 15.926 -4.485 -12.410 1.00 86.12 74 MET A N 1
ATOM 570 C CA . MET A 1 74 ? 16.152 -5.920 -12.604 1.00 86.12 74 MET A CA 1
ATOM 571 C C . MET A 1 74 ? 16.344 -6.325 -14.075 1.00 86.12 74 MET A C 1
ATOM 573 O O . MET A 1 74 ? 16.420 -7.518 -14.360 1.00 86.12 74 MET A O 1
ATOM 577 N N . ASN A 1 75 ? 16.433 -5.366 -15.004 1.00 86.19 75 ASN A N 1
ATOM 578 C CA . ASN A 1 75 ? 16.589 -5.610 -16.441 1.00 86.19 75 ASN A CA 1
ATOM 579 C C . ASN A 1 75 ? 15.492 -6.513 -17.036 1.00 86.19 75 ASN A C 1
ATOM 581 O O . ASN A 1 75 ? 15.769 -7.367 -17.882 1.00 86.19 75 ASN A O 1
ATOM 585 N N . LEU A 1 76 ? 14.235 -6.336 -16.605 1.00 90.12 76 LEU A N 1
ATOM 586 C CA . LEU A 1 76 ? 13.113 -7.017 -17.254 1.00 90.12 76 LEU A CA 1
ATOM 587 C C . LEU A 1 76 ? 13.008 -6.603 -18.738 1.00 90.12 76 LEU A C 1
ATOM 589 O O . LEU A 1 76 ? 13.390 -5.483 -19.091 1.00 90.12 76 LEU A O 1
ATOM 593 N N . PRO A 1 77 ? 12.455 -7.468 -19.612 1.00 94.75 77 PRO A N 1
ATOM 594 C CA . PRO A 1 77 ? 12.293 -7.151 -21.027 1.00 94.75 77 PRO A CA 1
ATOM 595 C C . PRO A 1 77 ? 11.550 -5.827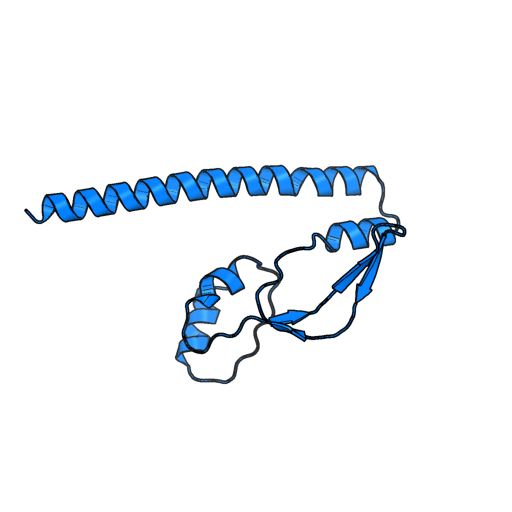 -21.241 1.00 94.75 77 PRO A C 1
ATOM 597 O O . PRO A 1 77 ? 10.496 -5.593 -20.644 1.00 94.75 77 PRO A O 1
ATOM 600 N N . GLN A 1 78 ? 12.080 -4.975 -22.123 1.00 90.19 78 GLN A N 1
ATOM 601 C CA . GLN A 1 78 ? 11.550 -3.625 -22.360 1.00 90.19 78 GLN A CA 1
ATOM 602 C C . GLN A 1 78 ? 10.078 -3.636 -22.784 1.00 90.19 78 GLN A C 1
ATOM 604 O O . GLN A 1 78 ? 9.300 -2.801 -22.328 1.00 90.19 78 GLN A O 1
ATOM 609 N N . ASP A 1 79 ? 9.670 -4.626 -23.578 1.00 94.38 79 ASP A N 1
ATOM 610 C CA . ASP A 1 79 ? 8.278 -4.772 -24.006 1.00 94.38 79 ASP A CA 1
ATOM 611 C C . ASP A 1 79 ? 7.333 -5.023 -22.821 1.00 94.38 79 ASP A C 1
ATOM 613 O O . ASP A 1 79 ? 6.240 -4.457 -22.763 1.00 94.38 79 ASP A O 1
ATOM 617 N N . VAL A 1 80 ? 7.774 -5.799 -21.823 1.00 93.19 80 VAL A N 1
ATOM 618 C CA . VAL A 1 80 ? 7.005 -6.062 -20.595 1.00 93.19 80 VAL A CA 1
ATOM 619 C C . VAL A 1 80 ? 6.889 -4.791 -19.758 1.00 93.19 80 VAL A C 1
ATOM 621 O O . VAL A 1 80 ? 5.793 -4.448 -19.309 1.00 93.19 80 VAL A O 1
ATOM 624 N N . VAL A 1 81 ? 7.996 -4.063 -19.578 1.00 91.31 81 VAL A N 1
ATOM 625 C CA . VAL A 1 81 ? 8.018 -2.803 -18.816 1.00 91.31 81 VAL A CA 1
ATOM 626 C C . VAL A 1 81 ? 7.106 -1.761 -19.468 1.00 91.31 81 VAL A C 1
ATOM 628 O O . VAL A 1 81 ? 6.298 -1.140 -18.778 1.00 91.31 81 VAL A O 1
ATOM 631 N N . LYS A 1 82 ? 7.165 -1.625 -20.796 1.00 91.06 82 LYS A N 1
ATOM 632 C CA . LYS A 1 82 ? 6.346 -0.681 -21.566 1.00 91.06 82 LYS A CA 1
ATOM 633 C C . LYS A 1 82 ? 4.848 -0.941 -21.400 1.00 91.06 82 LYS A C 1
ATOM 635 O O . LYS A 1 82 ? 4.077 -0.009 -21.171 1.00 91.06 82 LYS A O 1
ATOM 640 N N . ILE A 1 83 ? 4.425 -2.204 -21.478 1.00 92.00 83 ILE A N 1
ATOM 641 C CA . ILE A 1 83 ? 3.019 -2.575 -21.256 1.00 92.00 83 ILE A CA 1
ATOM 642 C C . ILE A 1 83 ? 2.616 -2.278 -19.805 1.00 92.00 83 ILE A C 1
ATOM 644 O O . ILE A 1 83 ? 1.560 -1.691 -19.558 1.00 92.00 83 ILE A O 1
ATOM 648 N N . ALA A 1 84 ? 3.471 -2.629 -18.843 1.00 88.50 84 ALA A N 1
ATOM 649 C CA . ALA A 1 84 ? 3.215 -2.412 -17.422 1.00 88.50 84 ALA A CA 1
ATOM 650 C C . ALA A 1 84 ? 3.148 -0.920 -17.032 1.00 88.50 84 ALA A C 1
ATOM 652 O O . ALA A 1 84 ? 2.494 -0.573 -16.049 1.00 88.50 84 ALA A O 1
ATOM 653 N N . GLU A 1 85 ? 3.773 -0.025 -17.800 1.00 87.88 85 GLU A N 1
ATOM 654 C CA . GLU A 1 85 ? 3.641 1.428 -17.634 1.00 87.88 85 GLU A CA 1
ATOM 655 C C . GLU A 1 85 ? 2.318 1.981 -18.175 1.00 87.88 85 GLU A C 1
ATOM 657 O O . GLU A 1 85 ? 1.736 2.883 -17.556 1.00 87.88 85 GLU A O 1
ATOM 662 N N . ALA A 1 86 ? 1.830 1.425 -19.288 1.00 87.56 86 ALA A N 1
ATOM 663 C CA . ALA A 1 86 ? 0.628 1.885 -19.981 1.00 87.56 86 ALA A CA 1
ATOM 664 C C . ALA A 1 86 ? -0.672 1.458 -19.276 1.00 87.56 86 ALA A C 1
ATOM 666 O O . ALA A 1 86 ? -1.571 2.276 -19.064 1.00 87.56 86 ALA A O 1
ATOM 667 N N . VAL A 1 87 ? -0.770 0.189 -18.865 1.00 88.06 87 VAL A N 1
ATOM 668 C CA . VAL A 1 87 ? -2.008 -0.396 -18.311 1.00 88.06 87 VAL A CA 1
ATOM 669 C C . VAL A 1 87 ? -2.548 0.353 -17.076 1.00 88.06 87 VAL A C 1
ATOM 671 O O . VAL A 1 87 ? -3.744 0.648 -17.043 1.00 88.06 87 VAL A O 1
ATOM 674 N N . PRO A 1 88 ? -1.730 0.735 -16.072 1.00 81.50 88 PRO A N 1
ATOM 675 C CA . PRO A 1 88 ? -2.231 1.439 -14.892 1.00 81.50 88 PRO A CA 1
ATOM 676 C C . PRO A 1 88 ? -2.832 2.812 -15.201 1.00 81.50 88 PRO A C 1
ATOM 678 O O . PRO A 1 88 ? -3.718 3.253 -14.476 1.00 81.50 88 PRO A O 1
ATOM 681 N N . GLY A 1 89 ? -2.354 3.497 -16.250 1.00 78.19 89 GLY A N 1
ATOM 682 C CA . GLY A 1 89 ? -2.920 4.777 -16.685 1.00 78.19 89 GLY A CA 1
ATOM 683 C C . GLY A 1 89 ? -4.377 4.614 -17.109 1.00 78.19 89 GLY A C 1
ATOM 684 O O . GLY A 1 89 ? -5.259 5.242 -16.528 1.00 78.19 89 GLY A O 1
ATOM 685 N N . HIS A 1 90 ? -4.629 3.670 -18.017 1.00 81.12 90 HIS A N 1
ATOM 686 C CA . HIS A 1 90 ? -5.978 3.346 -18.480 1.00 81.12 90 HIS A CA 1
ATOM 687 C C . HIS A 1 90 ? -6.908 2.917 -17.338 1.00 81.12 90 HIS A C 1
ATOM 689 O O . HIS A 1 90 ? -8.035 3.401 -17.240 1.00 81.12 90 HIS A O 1
ATOM 695 N N . LEU A 1 91 ? -6.433 2.054 -16.433 1.00 81.81 91 LEU A N 1
ATOM 696 C CA . LEU A 1 91 ? -7.240 1.591 -15.300 1.00 81.81 91 LEU A CA 1
ATOM 697 C C . LEU A 1 91 ? -7.583 2.724 -14.320 1.00 81.81 91 LEU A C 1
ATOM 699 O O . LEU A 1 91 ? -8.712 2.790 -13.831 1.00 81.81 91 LEU A O 1
ATOM 703 N N . ASN A 1 92 ? -6.638 3.630 -14.050 1.00 79.19 92 ASN A N 1
ATOM 704 C CA . ASN A 1 92 ? -6.879 4.780 -13.179 1.00 79.19 92 ASN A CA 1
ATOM 705 C C . ASN A 1 92 ? -7.900 5.745 -13.792 1.00 79.19 92 ASN A C 1
ATOM 707 O O . ASN A 1 92 ? -8.832 6.159 -13.107 1.00 79.19 92 ASN A O 1
ATOM 711 N N . GLU A 1 93 ? -7.775 6.056 -15.083 1.00 81.00 93 GLU A N 1
ATOM 712 C CA . GLU A 1 93 ? -8.719 6.930 -15.791 1.00 81.00 93 GLU A CA 1
ATOM 713 C C . GLU A 1 93 ? -10.145 6.364 -15.783 1.00 81.00 93 GLU A C 1
ATOM 715 O O . GLU A 1 93 ? -11.120 7.091 -15.542 1.00 81.00 93 GLU A O 1
ATOM 720 N N . GLU A 1 94 ? -10.286 5.055 -16.002 1.00 82.31 94 GLU A N 1
ATOM 721 C CA . GLU A 1 94 ? -11.576 4.380 -15.906 1.00 82.31 94 GLU A CA 1
ATOM 722 C C . GLU A 1 94 ? -12.158 4.438 -14.493 1.00 82.31 94 GLU A C 1
ATOM 724 O O . GLU A 1 94 ? -13.356 4.715 -14.339 1.00 82.31 94 GLU A O 1
ATOM 729 N N . ASN A 1 95 ? -11.332 4.210 -13.470 1.00 79.19 95 ASN A N 1
ATOM 730 C CA . ASN A 1 95 ? -11.764 4.252 -12.076 1.00 79.19 95 ASN A CA 1
ATOM 731 C C . ASN A 1 95 ? -12.188 5.673 -11.663 1.00 79.19 95 ASN A C 1
ATOM 733 O O . ASN A 1 95 ? -13.263 5.860 -11.087 1.00 79.19 95 ASN A O 1
ATOM 737 N N . ASP A 1 96 ? -11.429 6.695 -12.062 1.00 80.44 96 ASP A N 1
ATOM 738 C CA . ASP A 1 96 ? -11.749 8.104 -11.817 1.00 80.44 96 ASP A CA 1
ATOM 739 C C . ASP A 1 96 ? -13.043 8.529 -12.515 1.00 80.44 96 ASP A C 1
ATOM 741 O O . ASP A 1 96 ? -13.839 9.307 -11.973 1.00 80.44 96 ASP A O 1
ATOM 745 N N . ARG A 1 97 ? -13.290 8.027 -13.730 1.00 78.38 97 ARG A N 1
ATOM 746 C CA . ARG A 1 97 ? -14.549 8.265 -14.449 1.00 78.38 97 ARG A CA 1
ATOM 747 C C . ARG A 1 97 ? -15.733 7.617 -13.726 1.00 78.38 97 ARG A C 1
ATOM 749 O O . ARG A 1 97 ? -16.762 8.269 -13.540 1.00 78.38 97 ARG A O 1
ATOM 756 N N . ARG A 1 98 ? -15.590 6.369 -13.266 1.00 77.62 98 ARG A N 1
ATOM 757 C CA . ARG A 1 98 ? -16.629 5.666 -12.488 1.00 77.62 98 ARG A CA 1
ATOM 758 C C . ARG A 1 98 ? -16.906 6.356 -11.150 1.00 77.62 98 ARG A C 1
ATOM 760 O O . ARG A 1 98 ? -18.070 6.561 -10.808 1.00 77.62 98 ARG A O 1
ATOM 767 N N . SER A 1 99 ? -15.862 6.778 -10.438 1.00 76.00 99 SER A N 1
ATOM 768 C CA . SER A 1 99 ? -15.964 7.496 -9.161 1.00 76.00 99 SER A CA 1
ATOM 769 C C . SER A 1 99 ? -16.705 8.829 -9.307 1.00 76.00 99 SER A C 1
ATOM 771 O O . SER A 1 99 ? -17.640 9.107 -8.551 1.00 76.00 99 SER A O 1
ATOM 773 N N . ARG A 1 100 ? -16.370 9.633 -10.328 1.00 75.94 100 ARG A N 1
ATOM 774 C CA . ARG A 1 100 ? -17.071 10.897 -10.629 1.00 75.94 100 ARG A CA 1
ATOM 775 C C . ARG A 1 100 ? -18.560 10.684 -10.904 1.00 75.94 100 ARG A C 1
ATOM 777 O O . ARG A 1 100 ? -19.390 11.387 -10.326 1.00 75.94 100 ARG A O 1
ATOM 784 N N . ASN A 1 101 ? -18.898 9.678 -11.709 1.00 75.19 101 ASN A N 1
ATOM 785 C CA . ASN A 1 101 ? -20.291 9.333 -11.999 1.00 75.19 101 ASN A CA 1
ATOM 786 C C . ASN A 1 101 ? -21.044 8.875 -10.737 1.00 75.19 101 ASN A C 1
ATOM 788 O O . ASN A 1 101 ? -22.176 9.301 -10.504 1.00 75.19 101 ASN A O 1
ATOM 792 N N . GLY A 1 102 ? -20.406 8.064 -9.886 1.00 75.81 102 GLY A N 1
ATOM 793 C CA . GLY A 1 102 ? -20.972 7.625 -8.608 1.00 75.81 102 GLY A CA 1
ATOM 794 C C . GLY A 1 102 ? -21.250 8.783 -7.644 1.00 75.81 102 GLY A C 1
ATOM 795 O O . GLY A 1 102 ? -22.336 8.854 -7.067 1.00 75.81 102 GLY A O 1
ATOM 796 N N . LYS A 1 103 ? -20.318 9.739 -7.520 1.00 80.25 103 LYS A N 1
ATOM 797 C CA . LYS A 1 103 ? -20.492 10.947 -6.691 1.00 80.25 103 LYS A CA 1
ATOM 798 C C . LYS A 1 103 ? -21.638 11.825 -7.193 1.00 80.25 103 LYS A C 1
ATOM 800 O O . LYS A 1 103 ? -22.476 12.245 -6.397 1.00 80.25 103 LYS A O 1
ATOM 805 N N . ALA A 1 104 ? -21.717 12.058 -8.504 1.00 74.94 104 ALA A N 1
ATOM 806 C CA . ALA A 1 104 ? -22.814 12.817 -9.105 1.00 74.94 104 ALA A CA 1
ATOM 807 C C . ALA A 1 104 ? -24.179 12.160 -8.825 1.00 74.94 104 ALA A C 1
ATOM 809 O O . ALA A 1 104 ? -25.134 12.840 -8.440 1.00 74.94 104 ALA A O 1
ATOM 810 N N . LEU A 1 105 ? -24.254 10.829 -8.935 1.00 76.06 105 LEU A N 1
ATOM 811 C CA . LEU A 1 105 ? -25.461 10.065 -8.627 1.00 76.06 105 LEU A CA 1
ATOM 812 C C . LEU A 1 105 ? -25.834 10.130 -7.137 1.00 76.06 105 LEU A C 1
ATOM 814 O O . LEU A 1 105 ? -27.012 10.286 -6.811 1.00 76.06 105 LEU A O 1
ATOM 818 N N . ALA A 1 106 ? -24.858 10.043 -6.231 1.00 82.88 106 ALA A N 1
ATOM 819 C CA . ALA A 1 106 ? -25.086 10.161 -4.790 1.00 82.88 106 ALA A CA 1
ATOM 820 C C . ALA A 1 106 ? -25.646 11.544 -4.410 1.00 82.88 106 ALA A C 1
ATOM 822 O O . ALA A 1 106 ? -26.630 11.628 -3.673 1.00 82.88 106 ALA A O 1
ATOM 823 N N . ILE A 1 107 ? -25.095 12.620 -4.982 1.00 84.94 107 ILE A N 1
ATOM 824 C CA . ILE A 1 107 ? -25.585 13.994 -4.776 1.00 84.94 107 ILE A CA 1
ATOM 825 C C . ILE A 1 107 ? -27.020 14.146 -5.298 1.00 84.94 107 ILE A C 1
ATOM 827 O O . ILE A 1 107 ? -27.874 14.706 -4.607 1.00 84.94 107 ILE A O 1
ATOM 831 N N . ALA A 1 108 ? -27.312 13.627 -6.494 1.00 82.25 108 ALA A N 1
ATOM 832 C CA . ALA A 1 108 ? -28.657 13.672 -7.065 1.00 82.25 108 ALA A CA 1
ATOM 833 C C . ALA A 1 108 ? -29.680 12.922 -6.191 1.00 82.25 108 ALA A C 1
ATOM 835 O O . ALA A 1 108 ? -30.778 13.430 -5.950 1.00 82.25 108 ALA A O 1
ATOM 836 N N . ARG A 1 109 ? -29.307 11.748 -5.660 1.00 83.44 109 ARG A N 1
ATOM 837 C CA . ARG A 1 109 ? -30.140 10.975 -4.722 1.00 83.44 109 ARG A CA 1
ATOM 838 C C . ARG A 1 109 ? -30.388 11.729 -3.417 1.00 83.44 109 ARG A C 1
ATOM 840 O O . ARG A 1 109 ? -31.535 11.791 -2.984 1.00 83.44 109 ARG A O 1
ATOM 847 N N . GLY A 1 110 ? -29.356 12.347 -2.839 1.00 85.00 110 GLY A N 1
ATOM 848 C CA . GLY A 1 110 ? -29.488 13.166 -1.629 1.00 85.00 110 GLY A CA 1
ATOM 849 C C . GLY A 1 110 ? -30.455 14.339 -1.819 1.00 85.00 110 GLY A C 1
ATOM 850 O O . GLY A 1 110 ? -31.367 14.525 -1.018 1.00 85.00 110 GLY A O 1
ATOM 851 N N . ARG A 1 111 ? -30.333 15.074 -2.934 1.00 89.81 111 ARG A N 1
ATOM 852 C CA . ARG A 1 111 ? -31.256 16.172 -3.282 1.00 89.81 111 ARG A CA 1
ATOM 853 C C . ARG A 1 111 ? -32.698 15.690 -3.445 1.00 89.81 111 ARG A C 1
ATOM 855 O O . ARG A 1 111 ? -33.612 16.349 -2.960 1.00 89.81 111 ARG A O 1
ATOM 862 N N . LYS A 1 112 ? -32.903 14.538 -4.093 1.00 86.44 112 LYS A N 1
ATOM 863 C CA . LYS A 1 112 ? -34.235 13.940 -4.255 1.00 86.44 112 LYS A CA 1
ATOM 864 C C . LYS A 1 112 ? -34.855 13.549 -2.909 1.00 86.44 112 LYS A C 1
ATOM 866 O O . LYS A 1 112 ? -36.042 13.783 -2.723 1.00 86.44 112 LYS A O 1
ATOM 871 N N . LEU A 1 113 ? -34.068 12.995 -1.982 1.00 88.94 113 LEU A N 1
ATOM 872 C CA . LEU A 1 113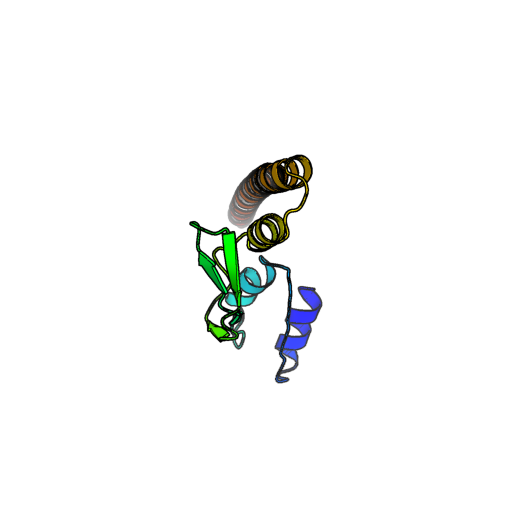 ? -34.546 12.650 -0.638 1.00 88.94 113 LEU A CA 1
ATOM 873 C C . LEU A 1 113 ? -35.021 13.890 0.127 1.00 88.94 113 LEU A C 1
ATOM 875 O O . LEU A 1 113 ? -36.114 13.877 0.674 1.00 88.94 113 LEU A O 1
ATOM 879 N N . VAL A 1 114 ? -34.235 14.971 0.117 1.00 91.62 114 VAL A N 1
ATOM 880 C CA . VAL A 1 114 ? -34.605 16.236 0.780 1.00 91.62 114 VAL A CA 1
ATOM 881 C C . VAL A 1 114 ? -35.881 16.832 0.181 1.00 91.62 114 VAL A C 1
ATOM 883 O O . VAL A 1 114 ? -36.729 17.326 0.916 1.00 91.62 114 VAL A O 1
ATOM 886 N N . LEU A 1 115 ? -36.043 16.765 -1.144 1.00 86.75 115 LEU A N 1
ATOM 887 C CA . LEU A 1 115 ? -37.257 17.232 -1.821 1.00 86.75 115 LEU A CA 1
ATOM 888 C C . LEU A 1 115 ? -38.493 16.385 -1.488 1.00 86.75 115 LEU A C 1
ATOM 890 O O . LEU A 1 115 ? -39.587 16.928 -1.476 1.00 86.75 115 LEU A O 1
ATOM 894 N N . ALA A 1 116 ? -38.326 15.089 -1.215 1.00 79.62 116 ALA A N 1
ATOM 895 C CA . ALA A 1 116 ? -39.415 14.185 -0.838 1.00 79.62 116 ALA A CA 1
ATOM 896 C C . ALA A 1 116 ? -39.845 14.307 0.639 1.00 79.62 116 ALA A C 1
ATOM 898 O O . ALA A 1 116 ? -40.804 13.660 1.046 1.00 79.62 116 ALA A O 1
ATOM 899 N N . LEU A 1 117 ? -39.121 15.095 1.441 1.00 82.75 117 LEU A N 1
ATOM 900 C CA . LEU A 1 117 ? -39.429 15.386 2.847 1.00 82.75 117 LEU A CA 1
ATOM 901 C C . LEU A 1 117 ? -40.160 16.731 3.032 1.00 82.75 117 LEU A C 1
ATOM 903 O O . LEU A 1 117 ? -40.343 17.175 4.164 1.00 82.75 117 LEU A O 1
ATOM 907 N N . ARG A 1 118 ? -40.538 17.389 1.932 1.00 50.31 118 ARG A N 1
ATOM 908 C CA . ARG A 1 118 ? -41.436 18.550 1.892 1.00 50.31 118 ARG A CA 1
ATOM 909 C C . ARG A 1 118 ? -42.808 18.125 1.398 1.00 50.31 118 ARG A C 1
ATOM 911 O O . ARG A 1 118 ? -43.777 18.771 1.842 1.00 50.31 118 ARG A O 1
#

pLDDT: mean 83.39, std 7.89, range [50.31, 94.75]

Sequence (118 aa):
MIAIADALSESNAYVWSVTHFRELPRILAERAGVVNLHLSVDISDDICLVKMTYKISRGPEETKRYGIAVAKAMNLPQDVVKIAEAVPGHLNEENDRRSRNGKALAIARGRKLVLALR

Foldseek 3Di:
DLVVVVVVLVVPDDDDDDDPPQVNQVVCVPPPPDWDKDFDWDADPVQLDIHGPRDIDTDGPPDDPNVLSVCVNVVPDPVVSVVVVPVVVVVVVVVVVVVVVVVVVVVVVVVVVVVVVD